Protein AF-A0A382VJR4-F1 (afdb_monomer)

Radius of gyration: 15.24 Å; Cα contacts (8 Å, |Δi|>4): 139; chains: 1; bounding box: 43×35×32 Å

Secondary structure (DSSP, 8-state):
---TT----EEEEEEE-TTS-EEEEEEEETT--EEEEEEEEE-TTS-EEEEEEEEEEEE-GGGPEEEEEEEE----

Organism: NCBI:txid408172

Nearest PDB structures (foldseek):
  4r03-assembly1_A  TM=7.735E-01  e=7.494E-03  Parabacteroides distasonis ATCC 8503
  8fjp-assembly1_A  TM=7.674E-01  e=9.909E-02  Aedes aegypti
  7ec7-assembly2_B  TM=7.201E-01  e=4.771E-01  Staphylococcus aureus subsp. aureus USA300
  8qja-assembly1_A  TM=2.989E-01  e=3.045E-01  Advenella mimigardefordensis DPN7
  8qja-assembly3_C  TM=2.539E-01  e=2.879E-01  Advenella mimigardefordensis DPN7

Solvent-accessible surface area (backbone atoms only — not comparable to full-atom values): 4540 Å² total; per-residue (Å²): 140,81,69,94,77,75,68,56,70,57,49,79,48,74,44,59,48,97,83,74,43,70,38,34,40,39,34,21,39,61,84,72,45,63,44,33,40,36,41,45,41,58,46,98,91,63,49,75,29,35,38,42,35,26,38,48,75,50,65,39,82,95,66,37,67,32,78,76,46,77,50,75,54,86,81,136

pLDDT: mean 88.72, std 14.09, range [37.03, 98.38]

Sequence (76 aa):
ITDPSKKLIHRIETQKNSNNKNIIEATFDGKSRLIQKKTIGYDSVGRLSRIHDYDMLKPGENGNPILINIITYEYD

Foldseek 3Di:
DDDPVPQPQKDWDFDADPVRHTQKIFIAGSVRDGQKMWGWDADPVGHTAKIWIWGQVDQDPPRHTHGPDMDGDDDD

Mean predicted aligned error: 6.23 Å

Structure (mmCIF, N/CA/C/O backbone):
data_AF-A0A382VJR4-F1
#
_entry.id   AF-A0A382VJR4-F1
#
loop_
_atom_site.group_PDB
_atom_site.id
_atom_site.type_symbol
_atom_site.label_atom_id
_atom_site.label_alt_id
_atom_site.label_comp_id
_atom_site.label_asym_id
_atom_site.label_entity_id
_atom_site.label_seq_id
_atom_site.pdbx_PDB_ins_code
_atom_site.Cartn_x
_atom_site.Cartn_y
_atom_site.Cartn_z
_atom_site.occupancy
_atom_site.B_iso_or_equiv
_atom_site.auth_seq_id
_atom_site.auth_comp_id
_atom_site.auth_asym_id
_atom_site.auth_atom_id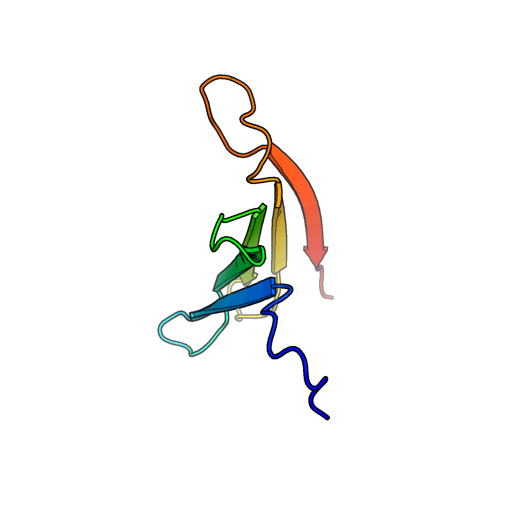
_atom_site.pdbx_PDB_model_num
ATOM 1 N N . ILE A 1 1 ? -17.807 -18.439 1.548 1.00 37.03 1 ILE A N 1
ATOM 2 C CA . ILE A 1 1 ? -18.315 -19.138 2.752 1.00 37.03 1 ILE A CA 1
ATOM 3 C C . ILE A 1 1 ? -18.546 -18.058 3.797 1.00 37.03 1 ILE A C 1
ATOM 5 O O . ILE A 1 1 ? -17.600 -17.363 4.140 1.00 37.03 1 ILE A O 1
ATOM 9 N N . THR A 1 2 ? -19.805 -17.808 4.151 1.00 37.59 2 THR A N 1
ATOM 10 C CA . THR A 1 2 ? -20.254 -16.649 4.938 1.00 37.59 2 THR A CA 1
ATOM 11 C C . THR A 1 2 ? -20.591 -17.099 6.353 1.00 37.59 2 THR A C 1
ATOM 13 O O . THR A 1 2 ? -21.395 -18.009 6.527 1.00 37.59 2 THR A O 1
ATOM 16 N N . ASP A 1 3 ? -19.994 -16.450 7.349 1.00 43.00 3 ASP A N 1
ATOM 17 C CA . ASP A 1 3 ? -20.416 -16.553 8.745 1.00 43.00 3 ASP A CA 1
ATOM 18 C C . ASP A 1 3 ? -21.773 -15.822 8.929 1.00 43.00 3 ASP A C 1
ATOM 20 O O . ASP A 1 3 ? -21.940 -14.719 8.385 1.00 43.00 3 ASP A O 1
ATOM 24 N N . PRO A 1 4 ? -22.756 -16.391 9.658 1.00 60.00 4 PRO A N 1
ATOM 25 C CA . PRO A 1 4 ? -24.093 -15.811 9.838 1.00 60.00 4 PRO A CA 1
ATOM 26 C C . PRO A 1 4 ? -24.119 -14.418 10.484 1.00 60.00 4 PRO A C 1
ATOM 28 O O . PRO A 1 4 ? -25.139 -13.735 10.405 1.00 60.00 4 PRO A O 1
ATOM 31 N N . SER A 1 5 ? -23.024 -13.960 11.100 1.00 63.81 5 SER A N 1
ATOM 32 C CA . 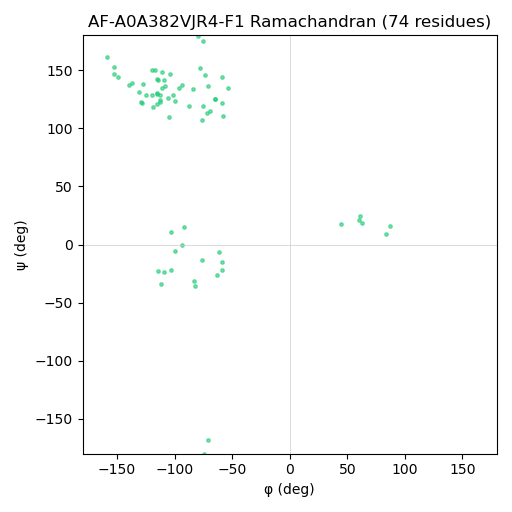SER A 1 5 ? -22.979 -12.656 11.766 1.00 63.81 5 SER A CA 1
ATOM 33 C C . SER A 1 5 ? -22.866 -11.455 10.819 1.00 63.81 5 SER A C 1
ATOM 35 O O . SER A 1 5 ? -23.058 -10.330 11.279 1.00 63.81 5 SER A O 1
ATOM 37 N N . LYS A 1 6 ? -22.542 -11.641 9.522 1.00 63.12 6 LYS A N 1
ATOM 38 C CA . LYS A 1 6 ? -22.264 -10.559 8.536 1.00 63.12 6 LYS A CA 1
ATOM 39 C C . LYS A 1 6 ? -21.360 -9.428 9.066 1.00 63.12 6 LYS A C 1
ATOM 41 O O . LYS A 1 6 ? -21.324 -8.338 8.491 1.00 63.12 6 LYS A O 1
ATOM 46 N N . LYS A 1 7 ? -20.629 -9.647 10.161 1.00 66.12 7 LYS A N 1
ATOM 47 C CA . LYS A 1 7 ? -19.832 -8.608 10.797 1.00 66.12 7 LYS A CA 1
ATOM 48 C C . LYS A 1 7 ? -18.591 -8.427 9.943 1.00 66.12 7 LYS A C 1
ATOM 50 O O . LYS A 1 7 ? -17.731 -9.299 9.908 1.00 66.12 7 LYS A O 1
ATOM 55 N N . LEU A 1 8 ? -18.526 -7.316 9.216 1.00 65.56 8 LEU A N 1
ATOM 56 C CA . LEU A 1 8 ? -17.352 -6.955 8.435 1.00 65.56 8 LEU A CA 1
ATOM 57 C C . LEU A 1 8 ? -16.156 -6.869 9.397 1.00 65.56 8 LEU A C 1
ATOM 59 O O . LEU A 1 8 ? -16.125 -6.004 10.270 1.00 65.56 8 LEU A O 1
ATOM 63 N N . ILE A 1 9 ? -15.215 -7.807 9.296 1.00 77.62 9 ILE A N 1
ATOM 64 C CA . ILE A 1 9 ? -14.052 -7.859 10.198 1.00 77.62 9 ILE A CA 1
ATOM 65 C C . ILE A 1 9 ? -12.973 -6.889 9.695 1.00 77.62 9 ILE A C 1
ATOM 67 O O . ILE A 1 9 ? -12.333 -6.199 10.487 1.00 77.62 9 ILE A O 1
ATOM 71 N N . HIS A 1 10 ? -12.847 -6.778 8.370 1.00 85.75 10 HIS A N 1
ATOM 72 C CA . HIS A 1 10 ? -12.016 -5.806 7.665 1.00 85.75 10 HIS A CA 1
ATOM 73 C C . HIS A 1 10 ? -12.491 -5.612 6.214 1.00 85.75 10 HIS A C 1
ATOM 75 O O . HIS A 1 10 ? -13.209 -6.455 5.671 1.00 85.75 10 HIS A O 1
ATOM 81 N N . ARG A 1 11 ? -12.084 -4.505 5.585 1.00 93.88 11 ARG A N 1
ATOM 82 C CA . ARG A 1 11 ? -12.252 -4.228 4.148 1.00 93.88 11 ARG A CA 1
ATOM 83 C C . ARG A 1 11 ? -10.907 -3.845 3.553 1.00 93.88 11 ARG A C 1
ATOM 85 O O . ARG A 1 11 ? -10.181 -3.072 4.167 1.00 93.88 11 ARG A O 1
ATOM 92 N N . ILE A 1 12 ? -10.606 -4.344 2.361 1.00 95.50 12 ILE A N 1
ATOM 93 C CA . ILE A 1 12 ? -9.432 -3.927 1.591 1.00 95.50 12 ILE A CA 1
ATOM 94 C C . ILE A 1 12 ? -9.923 -3.194 0.348 1.00 95.50 12 ILE A C 1
ATOM 96 O O . ILE A 1 12 ? -10.780 -3.700 -0.376 1.00 95.50 12 ILE A O 1
ATOM 100 N N . GLU A 1 13 ? -9.392 -1.999 0.123 1.00 97.38 13 GLU A N 1
ATOM 101 C CA . GLU A 1 13 ? -9.608 -1.218 -1.091 1.00 97.38 13 GLU A CA 1
ATOM 102 C C . GLU A 1 13 ? -8.296 -1.055 -1.848 1.00 97.38 13 GLU A C 1
ATOM 104 O O . GLU A 1 13 ? -7.237 -0.863 -1.249 1.00 97.38 13 GLU A O 1
ATOM 109 N N . THR A 1 14 ? -8.370 -1.098 -3.175 1.00 97.94 14 THR A N 1
ATOM 110 C CA . THR A 1 14 ? -7.195 -1.030 -4.041 1.00 97.94 14 THR A CA 1
ATOM 111 C C . THR A 1 14 ? -7.349 0.102 -5.041 1.00 97.94 14 THR A C 1
ATOM 113 O O . THR A 1 14 ? -8.337 0.162 -5.773 1.00 97.94 14 THR A O 1
ATOM 116 N N . GLN A 1 15 ? -6.342 0.970 -5.121 1.00 98.19 15 GLN A N 1
ATOM 117 C CA . GLN A 1 15 ? -6.221 1.937 -6.206 1.00 98.19 15 GLN A CA 1
ATOM 118 C C . GLN A 1 15 ? -5.288 1.379 -7.273 1.00 98.19 15 GLN A C 1
ATOM 120 O O . GLN A 1 15 ? -4.195 0.894 -6.967 1.00 98.19 15 GLN A O 1
ATOM 125 N N . LYS A 1 16 ? -5.703 1.498 -8.533 1.00 98.00 16 LYS A N 1
ATOM 126 C CA . LYS A 1 16 ? -4.902 1.111 -9.691 1.00 98.00 16 LYS A CA 1
ATOM 127 C C . LYS A 1 16 ? -4.471 2.331 -10.495 1.00 98.00 16 LYS A C 1
ATOM 129 O O . LYS A 1 16 ? -5.190 3.325 -10.543 1.00 98.00 16 LYS A O 1
ATOM 134 N N . ASN A 1 17 ? -3.304 2.250 -11.126 1.00 94.75 17 ASN A N 1
ATOM 135 C CA . ASN A 1 17 ? -2.869 3.239 -12.111 1.00 94.75 17 ASN A CA 1
ATOM 136 C C . ASN A 1 17 ? -3.532 3.004 -13.484 1.00 94.75 17 ASN A C 1
ATOM 138 O O . ASN A 1 17 ? -4.282 2.044 -13.674 1.00 94.75 17 ASN A O 1
ATOM 142 N N . SER A 1 18 ? -3.215 3.857 -14.463 1.00 95.25 18 SER A N 1
ATOM 143 C CA . SER A 1 18 ? -3.708 3.759 -15.849 1.00 95.25 18 SER A CA 1
ATOM 144 C C . SER A 1 18 ? -3.357 2.442 -16.551 1.00 95.25 18 SER A C 1
ATOM 146 O O . SER A 1 18 ? -4.052 2.039 -17.476 1.00 95.25 18 SER A O 1
ATOM 148 N N . ASN A 1 19 ? -2.324 1.738 -16.082 1.00 94.69 19 ASN A N 1
ATOM 149 C CA . ASN A 1 19 ? -1.900 0.435 -16.592 1.00 94.69 19 ASN A CA 1
ATOM 150 C C . ASN A 1 19 ? -2.563 -0.737 -15.842 1.00 94.69 19 ASN A C 1
ATOM 152 O O . ASN A 1 19 ? -2.083 -1.866 -15.925 1.00 94.69 19 ASN A O 1
ATOM 156 N N . ASN A 1 20 ? -3.631 -0.477 -15.075 1.00 96.12 20 ASN A N 1
ATOM 157 C CA . ASN A 1 20 ? -4.366 -1.461 -14.271 1.00 96.12 20 ASN A CA 1
ATOM 158 C C . ASN A 1 20 ? -3.502 -2.166 -13.198 1.00 96.12 20 ASN A C 1
ATOM 160 O O . ASN A 1 20 ? -3.863 -3.243 -12.717 1.00 96.12 20 ASN A O 1
ATOM 164 N N . LYS A 1 21 ? -2.375 -1.560 -12.797 1.00 97.00 21 LYS A N 1
ATOM 165 C CA . LYS A 1 21 ? -1.495 -2.066 -11.734 1.00 97.00 21 LYS A CA 1
ATOM 166 C C . LYS A 1 21 ? -1.857 -1.442 -10.394 1.00 97.00 21 LYS A C 1
ATOM 168 O O . LYS A 1 21 ? -2.081 -0.234 -10.326 1.00 97.00 21 LYS A O 1
ATOM 173 N N . ASN A 1 22 ? -1.889 -2.252 -9.339 1.00 97.69 22 ASN A N 1
ATOM 174 C CA . ASN A 1 22 ? -2.175 -1.794 -7.980 1.00 97.69 22 ASN A CA 1
ATOM 175 C C . ASN A 1 22 ? -1.063 -0.853 -7.506 1.00 97.69 22 ASN A C 1
ATOM 177 O O . ASN A 1 22 ? 0.099 -1.230 -7.509 1.00 97.69 22 ASN A O 1
ATOM 181 N N . ILE A 1 23 ? -1.407 0.358 -7.080 1.00 98.06 23 ILE A N 1
ATOM 182 C CA . ILE A 1 23 ? -0.441 1.338 -6.555 1.00 98.06 23 ILE A CA 1
ATOM 183 C C . ILE A 1 23 ? -0.658 1.637 -5.073 1.00 98.06 23 ILE A C 1
ATOM 185 O O . ILE A 1 23 ? 0.273 2.061 -4.388 1.00 98.06 23 ILE A O 1
ATOM 189 N N . ILE A 1 24 ? -1.871 1.396 -4.570 1.00 98.06 24 ILE A N 1
ATOM 190 C CA . ILE A 1 24 ? -2.224 1.535 -3.157 1.00 98.06 24 ILE A CA 1
ATOM 191 C C . ILE A 1 24 ? -3.143 0.385 -2.760 1.00 98.06 24 ILE A C 1
ATOM 193 O O . ILE A 1 24 ? -4.096 0.084 -3.480 1.00 98.06 24 ILE A O 1
ATOM 197 N N . GLU A 1 25 ? -2.897 -0.186 -1.585 1.00 98.12 25 GLU A N 1
ATOM 198 C CA . GLU A 1 25 ? -3.858 -1.023 -0.863 1.00 98.12 25 GLU A CA 1
ATOM 199 C C . GLU A 1 25 ? -4.146 -0.388 0.498 1.00 98.12 25 GLU A C 1
ATOM 201 O O . GLU A 1 25 ? -3.227 -0.021 1.233 1.00 98.12 25 GLU A O 1
ATOM 206 N N . ALA A 1 26 ? -5.423 -0.218 0.820 1.00 97.62 26 ALA A N 1
ATOM 207 C CA . ALA A 1 26 ? -5.899 0.393 2.051 1.00 97.62 26 ALA A CA 1
ATOM 208 C C . ALA A 1 26 ? -6.732 -0.624 2.833 1.00 97.62 26 ALA A C 1
ATOM 210 O O . ALA A 1 26 ? -7.772 -1.080 2.354 1.00 97.62 26 ALA A O 1
ATOM 211 N N . THR A 1 27 ? -6.279 -0.967 4.038 1.00 96.56 27 THR A N 1
ATOM 212 C CA . THR A 1 27 ? -6.983 -1.891 4.930 1.00 96.56 27 THR A CA 1
ATOM 213 C C . THR A 1 27 ? -7.748 -1.097 5.973 1.00 96.56 27 THR A C 1
ATOM 215 O O . THR A 1 27 ? -7.167 -0.321 6.736 1.00 96.56 27 THR A O 1
ATOM 218 N N . PHE A 1 28 ? -9.052 -1.331 6.034 1.00 94.69 28 PHE A N 1
ATOM 219 C CA . PHE A 1 28 ? -9.958 -0.748 7.009 1.00 94.69 28 PHE A CA 1
ATOM 220 C C . PHE A 1 28 ? -10.423 -1.805 8.004 1.00 94.69 28 PHE A C 1
ATOM 222 O O . PHE A 1 28 ? -10.693 -2.945 7.622 1.00 94.69 28 PHE A O 1
ATOM 229 N N . ASP A 1 29 ? -10.557 -1.428 9.272 1.00 92.19 29 ASP A N 1
ATOM 230 C CA . ASP A 1 29 ? -11.177 -2.294 10.274 1.00 92.19 29 ASP A CA 1
ATOM 231 C C . ASP A 1 29 ? -12.711 -2.343 10.131 1.00 92.19 29 ASP A C 1
ATOM 233 O O . ASP A 1 29 ? -13.319 -1.616 9.342 1.00 92.19 29 ASP A O 1
ATOM 237 N N . GLY A 1 30 ? -13.371 -3.178 10.937 1.00 88.25 30 GLY A N 1
ATOM 238 C CA . GLY A 1 30 ? -14.836 -3.277 10.966 1.00 88.25 30 GLY A CA 1
ATOM 239 C C . GLY A 1 30 ? -15.587 -1.994 11.363 1.00 88.25 30 GLY A C 1
ATOM 240 O O . GLY A 1 30 ? -16.813 -1.967 11.293 1.00 88.25 30 GLY A O 1
ATOM 241 N N . LYS A 1 31 ? -14.886 -0.926 11.773 1.00 90.88 31 LYS A N 1
ATOM 242 C CA . LYS A 1 31 ? -15.443 0.412 12.035 1.00 90.88 31 LYS A CA 1
ATOM 243 C C . LYS A 1 31 ? -15.142 1.402 10.900 1.00 90.88 31 LYS A C 1
ATOM 245 O O . LYS A 1 31 ? -15.386 2.593 11.063 1.00 90.88 31 LYS A O 1
ATOM 250 N N . SER A 1 32 ? -14.637 0.929 9.758 1.00 89.88 32 SER A N 1
ATOM 251 C CA . SER A 1 32 ? -14.204 1.745 8.613 1.00 89.88 32 SER A CA 1
ATOM 252 C C . SER A 1 32 ? -13.060 2.719 8.920 1.00 89.88 32 SER A C 1
ATOM 254 O O . SER A 1 32 ? -12.894 3.717 8.221 1.00 89.88 32 SER A O 1
ATOM 256 N N . ARG A 1 33 ? -12.242 2.444 9.943 1.00 92.31 33 ARG A N 1
ATOM 257 C CA . ARG A 1 33 ? -11.018 3.217 10.197 1.00 92.31 33 ARG A CA 1
ATOM 258 C C . ARG A 1 33 ? -9.894 2.659 9.337 1.00 92.31 33 ARG A C 1
ATOM 260 O O . ARG A 1 33 ? -9.719 1.444 9.305 1.00 92.31 33 ARG A O 1
ATOM 267 N N . LEU A 1 34 ? -9.134 3.524 8.669 1.00 93.81 34 LEU A N 1
ATOM 268 C CA . LEU A 1 34 ? -7.936 3.120 7.933 1.00 93.81 34 LEU A CA 1
ATOM 269 C C . LEU A 1 34 ? -6.860 2.697 8.940 1.00 93.81 34 LEU A C 1
ATOM 271 O O . LEU A 1 34 ? -6.411 3.521 9.731 1.00 93.81 34 LEU A O 1
ATOM 275 N N . ILE A 1 35 ? -6.475 1.421 8.925 1.00 94.31 35 ILE A N 1
ATOM 276 C CA . ILE A 1 35 ? -5.530 0.854 9.902 1.00 94.31 35 ILE A CA 1
ATOM 277 C C . ILE A 1 35 ? -4.168 0.524 9.297 1.00 94.31 35 ILE A C 1
ATOM 279 O O . ILE A 1 35 ? -3.169 0.502 10.009 1.00 94.31 35 ILE A O 1
ATOM 283 N N . GLN A 1 36 ? -4.113 0.316 7.983 1.00 95.94 36 GLN A N 1
ATOM 284 C CA . GLN A 1 36 ? -2.877 0.054 7.258 1.00 95.94 36 GLN A CA 1
ATOM 285 C C . GLN A 1 36 ? -2.987 0.592 5.837 1.00 95.94 36 GLN A C 1
ATOM 287 O O . GLN A 1 36 ? -4.048 0.511 5.212 1.00 95.94 36 GLN A O 1
ATOM 292 N N . LYS A 1 37 ? -1.880 1.114 5.317 1.00 96.81 37 LYS A N 1
ATOM 293 C CA . LYS A 1 37 ? -1.760 1.517 3.917 1.00 96.81 37 LYS A CA 1
ATOM 294 C C . LYS A 1 37 ? -0.489 0.922 3.340 1.00 96.81 37 LYS A C 1
ATOM 296 O O . LYS A 1 37 ? 0.576 1.098 3.916 1.00 96.81 37 LYS A O 1
ATOM 301 N N . LYS A 1 38 ? -0.586 0.293 2.173 1.00 97.94 38 LYS A N 1
ATOM 302 C CA . LYS A 1 38 ? 0.572 -0.103 1.372 1.00 97.94 38 LYS A CA 1
ATOM 303 C C . LYS A 1 38 ? 0.671 0.786 0.147 1.00 97.94 38 LYS A C 1
ATOM 305 O O . LYS A 1 38 ? -0.344 1.052 -0.496 1.00 97.94 38 LYS A O 1
ATOM 310 N N . THR A 1 39 ? 1.874 1.242 -0.184 1.00 97.88 39 THR A N 1
ATOM 311 C CA . THR A 1 39 ? 2.160 1.838 -1.495 1.00 97.88 39 THR A CA 1
ATOM 312 C C . THR A 1 39 ? 3.067 0.908 -2.279 1.00 97.88 39 THR A C 1
ATOM 314 O O . THR A 1 39 ? 4.025 0.355 -1.740 1.00 97.88 39 THR A O 1
ATOM 317 N N . ILE A 1 40 ? 2.729 0.707 -3.548 1.00 98.38 40 ILE A N 1
ATOM 318 C CA . ILE A 1 40 ? 3.384 -0.262 -4.422 1.00 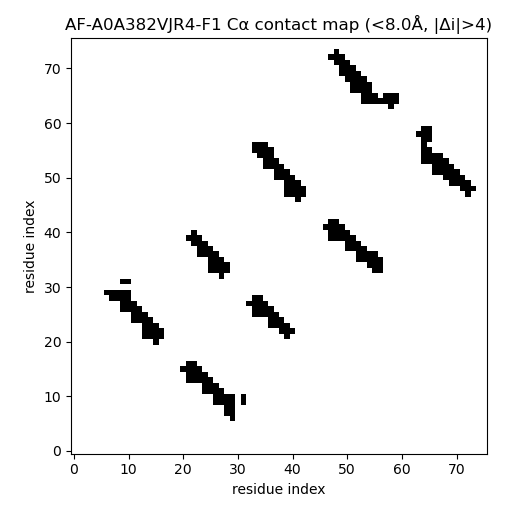98.38 40 ILE A CA 1
ATOM 319 C C . ILE A 1 40 ? 4.082 0.514 -5.535 1.00 98.38 40 ILE A C 1
ATOM 321 O O . ILE A 1 40 ? 3.459 1.292 -6.260 1.00 98.38 40 ILE A O 1
ATOM 325 N N . GLY A 1 41 ? 5.395 0.336 -5.632 1.00 97.56 41 GLY A N 1
ATOM 326 C CA . GLY A 1 41 ? 6.223 0.913 -6.680 1.00 97.56 41 GLY A CA 1
ATOM 327 C C . GLY A 1 41 ? 6.601 -0.131 -7.718 1.00 97.56 41 GLY A C 1
ATOM 328 O O . GLY A 1 41 ? 6.796 -1.303 -7.398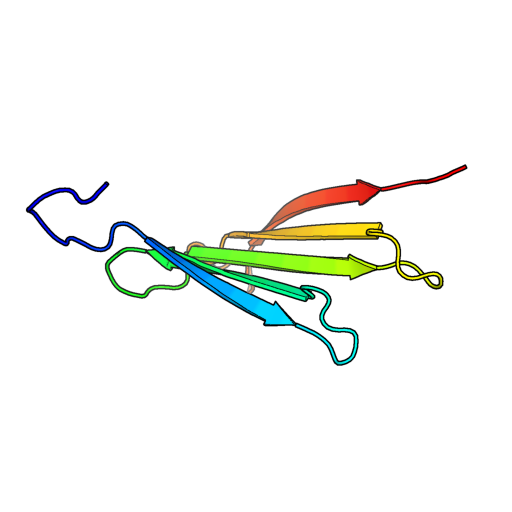 1.00 97.56 41 GLY A O 1
ATOM 329 N N . TYR A 1 42 ? 6.724 0.328 -8.958 1.00 97.38 42 TYR A N 1
ATOM 330 C CA . TYR A 1 42 ? 7.190 -0.474 -10.080 1.00 97.38 42 TYR A CA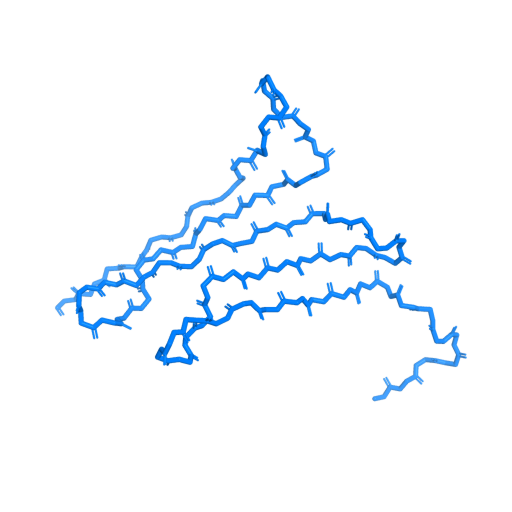 1
ATOM 331 C C . TYR A 1 42 ? 8.463 0.144 -10.661 1.00 97.38 42 TYR A C 1
ATOM 333 O O . TYR A 1 42 ? 8.659 1.357 -10.554 1.00 97.38 42 TYR A O 1
ATOM 341 N N . ASP A 1 43 ? 9.340 -0.677 -11.233 1.00 95.12 43 ASP A N 1
ATOM 342 C CA . ASP A 1 43 ? 10.516 -0.207 -11.970 1.00 95.12 43 ASP A CA 1
ATOM 343 C C . ASP A 1 43 ? 10.132 0.354 -13.356 1.00 95.12 43 ASP A C 1
ATOM 345 O O . ASP A 1 43 ? 8.957 0.388 -13.739 1.00 95.12 43 ASP A O 1
ATOM 349 N N . SER A 1 44 ? 11.129 0.812 -14.117 1.00 93.88 44 SER A N 1
ATOM 350 C CA . SER A 1 44 ? 10.933 1.427 -15.438 1.00 93.88 44 SER A CA 1
ATOM 351 C C . SER A 1 44 ? 10.330 0.482 -16.481 1.00 93.88 44 SER A C 1
ATOM 353 O O . SER A 1 44 ? 9.661 0.947 -17.401 1.00 93.88 44 SER A O 1
ATOM 355 N N . VAL A 1 45 ? 10.522 -0.832 -16.332 1.00 94.69 45 VAL A N 1
ATOM 356 C CA . VAL A 1 45 ? 9.927 -1.861 -17.203 1.00 94.69 45 VAL A CA 1
ATOM 357 C C . VAL A 1 45 ? 8.606 -2.400 -16.642 1.00 94.69 45 VAL A C 1
ATOM 359 O O . VAL A 1 45 ? 7.926 -3.215 -17.264 1.00 94.69 45 VAL A O 1
ATOM 362 N N . GLY A 1 46 ? 8.185 -1.901 -15.479 1.00 94.75 46 GLY A N 1
ATOM 363 C CA . GLY A 1 46 ? 6.905 -2.186 -14.861 1.00 94.75 46 GLY A CA 1
ATOM 364 C C . GLY A 1 46 ? 6.873 -3.429 -13.968 1.00 94.75 46 GLY A C 1
ATOM 365 O O . GLY A 1 46 ? 5.773 -3.895 -13.655 1.00 94.75 46 GLY A O 1
ATOM 366 N N . ARG A 1 47 ? 8.014 -3.974 -13.552 1.00 96.12 47 ARG A N 1
ATOM 367 C CA . ARG A 1 47 ? 8.088 -5.036 -12.536 1.00 96.12 47 ARG A CA 1
ATOM 368 C C . ARG A 1 47 ? 7.904 -4.440 -11.146 1.00 96.12 47 ARG A C 1
ATOM 370 O O . ARG A 1 47 ? 8.180 -3.262 -10.940 1.00 96.12 47 ARG A O 1
ATOM 377 N N . LEU A 1 48 ? 7.386 -5.226 -10.204 1.00 96.75 48 LEU A N 1
ATOM 378 C CA . LEU A 1 48 ? 7.255 -4.802 -8.808 1.00 96.75 48 LEU A CA 1
ATOM 379 C C . LEU A 1 48 ? 8.647 -4.458 -8.272 1.00 96.75 48 LEU A C 1
ATOM 381 O O . LEU A 1 48 ? 9.517 -5.309 -8.306 1.00 96.75 48 LEU A O 1
ATOM 385 N N . SER A 1 49 ? 8.866 -3.236 -7.796 1.00 97.38 49 SER A N 1
ATOM 386 C CA . SER A 1 49 ? 10.182 -2.807 -7.302 1.00 97.38 49 SER A CA 1
ATOM 387 C C . SER A 1 49 ? 10.196 -2.565 -5.804 1.00 97.38 49 SER A C 1
ATOM 389 O O . SER A 1 49 ? 11.201 -2.827 -5.149 1.00 97.38 49 SER A O 1
ATOM 391 N N . ARG A 1 50 ? 9.083 -2.087 -5.238 1.00 97.81 50 ARG A N 1
ATOM 392 C CA . ARG A 1 50 ? 8.988 -1.816 -3.803 1.00 97.81 50 ARG A CA 1
ATOM 393 C C . ARG A 1 50 ? 7.575 -1.920 -3.258 1.00 97.81 50 ARG A C 1
ATOM 395 O O . ARG A 1 50 ? 6.607 -1.611 -3.954 1.00 97.81 50 ARG A O 1
ATOM 402 N N . ILE A 1 51 ? 7.481 -2.236 -1.975 1.00 98.19 51 ILE A N 1
ATOM 403 C CA . ILE A 1 51 ? 6.280 -2.074 -1.160 1.00 98.19 51 ILE A CA 1
ATOM 404 C C . ILE A 1 51 ? 6.675 -1.323 0.108 1.00 98.19 51 ILE A C 1
ATOM 406 O O . ILE A 1 51 ? 7.537 -1.782 0.856 1.00 98.19 51 ILE A O 1
ATOM 410 N N . HIS A 1 52 ? 6.031 -0.187 0.362 1.00 98.00 52 HIS A N 1
ATOM 411 C CA . HIS A 1 52 ? 6.089 0.491 1.656 1.00 98.00 52 HIS A CA 1
ATOM 412 C C . HIS A 1 52 ? 4.813 0.197 2.432 1.00 98.00 52 HIS A C 1
ATOM 414 O O . HIS A 1 52 ? 3.719 0.400 1.906 1.00 98.00 52 HIS A O 1
ATOM 420 N N . ASP A 1 53 ? 4.954 -0.256 3.671 1.00 97.50 53 ASP A N 1
ATOM 421 C CA . ASP A 1 53 ? 3.845 -0.605 4.549 1.00 97.50 53 ASP A CA 1
ATOM 422 C C . ASP A 1 53 ? 3.762 0.370 5.718 1.00 97.50 53 ASP A C 1
ATOM 424 O O . ASP A 1 53 ? 4.727 0.520 6.467 1.00 97.50 53 ASP A O 1
ATOM 428 N N . TYR A 1 54 ? 2.617 1.022 5.877 1.00 95.94 54 TYR A N 1
ATOM 429 C CA . TYR A 1 54 ? 2.408 2.054 6.882 1.00 95.94 54 TYR A CA 1
ATOM 430 C C . TYR A 1 54 ? 1.361 1.614 7.907 1.00 95.94 54 TYR A C 1
ATOM 432 O O . TYR A 1 54 ? 0.248 1.230 7.534 1.00 95.94 54 TYR A O 1
ATOM 440 N N . ASP A 1 55 ? 1.700 1.736 9.191 1.00 94.25 55 ASP A N 1
ATOM 441 C CA . ASP A 1 55 ? 0.737 1.720 10.293 1.00 94.25 55 ASP A CA 1
ATOM 442 C C . ASP A 1 55 ? 0.011 3.071 10.310 1.00 94.25 55 ASP A C 1
ATOM 444 O O . ASP A 1 55 ? 0.626 4.135 10.436 1.00 94.25 55 ASP A O 1
ATOM 448 N N . MET A 1 56 ? -1.310 3.017 10.134 1.00 93.31 56 MET A N 1
ATOM 449 C CA . MET A 1 56 ? -2.170 4.199 10.064 1.00 93.31 56 MET A CA 1
ATOM 450 C C . MET A 1 56 ? -2.884 4.482 11.396 1.00 93.31 56 MET A C 1
ATOM 452 O O . MET A 1 56 ? -3.562 5.500 11.513 1.00 93.31 56 MET A O 1
ATOM 456 N N . LEU A 1 57 ? -2.754 3.601 12.398 1.00 89.69 57 LEU A N 1
ATOM 457 C CA . LEU A 1 57 ? -3.364 3.764 13.723 1.00 89.69 57 LEU A CA 1
ATOM 458 C C . LEU A 1 57 ? -2.529 4.639 14.652 1.00 89.69 57 LEU A C 1
ATOM 460 O O . LEU A 1 57 ? -3.078 5.305 15.531 1.00 89.69 57 LEU A O 1
ATOM 464 N N . LYS A 1 58 ? -1.208 4.603 14.491 1.00 80.38 58 LYS A N 1
ATOM 465 C CA . LYS A 1 58 ? -0.274 5.358 15.320 1.00 80.38 58 LYS A CA 1
ATOM 466 C C . LYS A 1 58 ? 0.252 6.544 14.516 1.00 80.38 58 LYS A C 1
ATOM 468 O O . LYS A 1 58 ? 1.018 6.325 13.580 1.00 80.38 58 LYS A O 1
ATOM 473 N N . PRO A 1 59 ? -0.126 7.790 14.844 1.00 69.19 59 PRO A N 1
ATOM 474 C CA . PRO A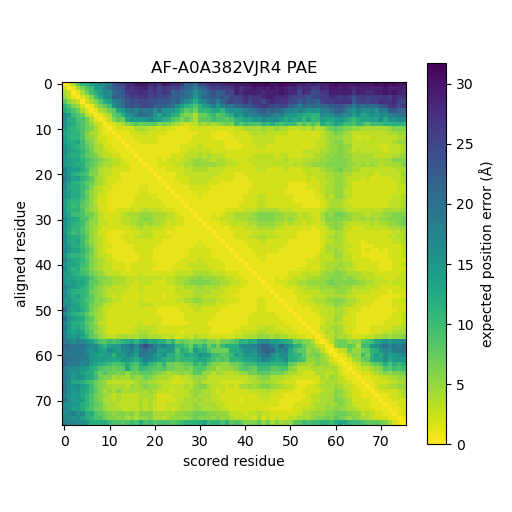 1 59 ? 0.564 8.937 14.281 1.00 69.19 59 PRO A CA 1
ATOM 475 C C . PRO A 1 59 ? 2.011 8.935 14.791 1.00 69.19 59 PRO A C 1
ATOM 477 O O . PRO A 1 59 ? 2.250 8.890 15.998 1.00 69.19 59 PRO A O 1
ATOM 480 N N . GLY A 1 60 ? 2.973 8.961 13.873 1.00 65.44 60 GLY A N 1
ATOM 481 C CA . GLY A 1 60 ? 4.360 9.308 14.158 1.00 65.44 60 GLY A CA 1
ATOM 482 C C . GLY A 1 60 ? 4.503 10.803 14.455 1.00 65.44 60 GLY A C 1
ATOM 483 O O . GLY A 1 60 ? 3.512 11.524 14.618 1.00 65.44 60 GLY A O 1
ATOM 484 N N . GLU A 1 61 ? 5.740 11.297 14.502 1.00 71.12 61 GLU A N 1
ATOM 485 C CA . GLU A 1 61 ? 5.989 12.728 14.706 1.00 71.12 61 GLU A CA 1
ATOM 486 C C . GLU A 1 61 ? 5.225 13.579 13.677 1.00 71.12 61 GLU A C 1
ATOM 488 O O . GLU A 1 61 ? 5.188 13.279 12.477 1.00 71.12 61 GLU A O 1
ATOM 493 N N . ASN A 1 62 ? 4.583 14.642 14.168 1.00 80.25 62 ASN A N 1
ATOM 494 C CA . ASN A 1 62 ? 3.756 15.571 13.390 1.00 80.25 62 ASN A CA 1
ATOM 495 C C . ASN A 1 62 ? 2.502 14.959 12.733 1.00 80.25 62 ASN A C 1
ATOM 497 O O . ASN A 1 62 ? 1.943 15.555 11.815 1.00 80.25 62 ASN A O 1
ATOM 501 N N . GLY A 1 63 ? 2.033 13.791 13.190 1.00 78.25 63 GLY A N 1
ATOM 502 C CA . GLY A 1 63 ? 0.814 13.167 12.658 1.00 78.25 63 GLY A CA 1
ATOM 503 C C . GLY A 1 63 ? 1.031 12.337 11.392 1.00 78.25 63 GLY A C 1
ATOM 504 O O . GLY A 1 63 ? 0.061 11.900 10.773 1.00 78.25 63 GLY A O 1
ATOM 505 N N . ASN A 1 64 ? 2.287 12.109 11.000 1.00 83.88 64 ASN A N 1
ATOM 506 C CA . ASN A 1 64 ? 2.611 11.319 9.816 1.00 83.88 64 ASN A CA 1
ATOM 507 C C . ASN A 1 64 ? 2.386 9.818 10.060 1.00 83.88 64 ASN A C 1
ATOM 509 O O . ASN A 1 64 ? 2.650 9.338 11.161 1.00 83.88 64 ASN A O 1
ATOM 513 N N . PRO A 1 65 ? 1.958 9.044 9.050 1.00 86.50 65 PRO A N 1
ATOM 514 C CA . PRO A 1 65 ? 1.911 7.587 9.152 1.00 86.50 65 PRO A CA 1
ATOM 515 C C . PRO A 1 65 ? 3.285 6.981 9.452 1.00 86.50 65 PRO A C 1
ATOM 517 O O . PRO A 1 65 ? 4.298 7.439 8.918 1.00 86.50 65 PRO A O 1
ATOM 520 N N . ILE A 1 66 ? 3.322 5.917 10.253 1.00 91.31 66 ILE A N 1
ATOM 521 C CA . ILE A 1 66 ? 4.574 5.235 10.602 1.00 91.31 66 ILE A CA 1
ATOM 522 C C . ILE A 1 66 ? 4.874 4.178 9.543 1.00 91.31 66 ILE A C 1
ATOM 524 O O . ILE A 1 66 ? 4.102 3.240 9.365 1.00 91.31 66 ILE A O 1
ATOM 528 N N . LEU A 1 67 ? 6.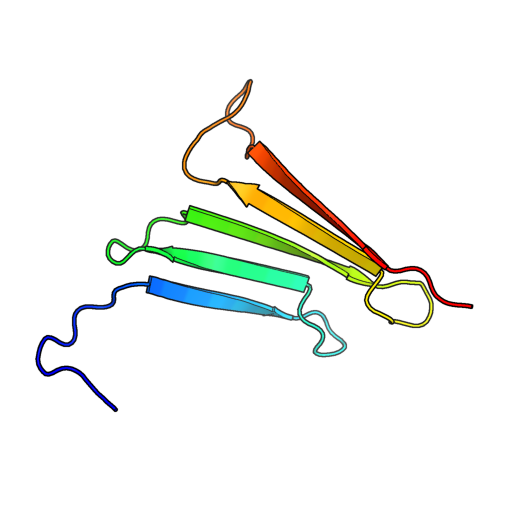007 4.307 8.851 1.00 92.81 67 LEU A N 1
ATOM 529 C CA . LEU A 1 67 ? 6.517 3.266 7.959 1.00 92.81 67 LEU A CA 1
ATOM 530 C C . LEU A 1 67 ? 7.030 2.093 8.802 1.00 92.81 67 LEU A C 1
ATOM 532 O O . LEU A 1 67 ? 8.004 2.240 9.536 1.00 92.81 67 LEU A O 1
ATOM 536 N N . ILE A 1 68 ? 6.365 0.944 8.709 1.00 93.69 68 ILE A N 1
ATOM 537 C CA . ILE A 1 68 ? 6.668 -0.249 9.514 1.00 93.69 68 ILE A CA 1
ATOM 538 C C . ILE A 1 68 ? 7.432 -1.318 8.738 1.00 93.69 68 ILE A C 1
ATOM 540 O O . ILE A 1 68 ? 8.082 -2.159 9.353 1.00 93.69 68 ILE A O 1
ATOM 544 N N . ASN A 1 69 ? 7.363 -1.308 7.403 1.00 95.00 69 ASN A N 1
ATOM 545 C CA . ASN A 1 69 ? 8.110 -2.248 6.575 1.00 95.00 69 ASN A CA 1
ATOM 546 C C . ASN A 1 69 ? 8.424 -1.673 5.186 1.00 95.00 69 ASN A C 1
ATOM 548 O O . ASN A 1 69 ? 7.618 -0.939 4.607 1.00 95.00 69 ASN A O 1
ATOM 552 N N . ILE A 1 70 ? 9.578 -2.061 4.645 1.00 96.50 70 ILE A N 1
ATOM 553 C CA . ILE A 1 70 ? 9.995 -1.812 3.265 1.00 96.50 70 ILE A CA 1
ATOM 554 C C . ILE A 1 70 ? 10.414 -3.154 2.672 1.00 96.50 70 ILE A C 1
ATOM 556 O O . ILE A 1 70 ? 11.325 -3.799 3.183 1.00 96.50 70 ILE A O 1
ATOM 560 N N . ILE A 1 71 ? 9.769 -3.557 1.581 1.00 96.62 71 ILE A N 1
ATOM 561 C CA . ILE A 1 71 ? 10.192 -4.708 0.778 1.00 96.62 71 ILE A CA 1
ATOM 562 C C . ILE A 1 71 ? 10.658 -4.172 -0.566 1.00 96.62 71 ILE A C 1
ATOM 564 O O . ILE A 1 71 ? 9.883 -3.498 -1.243 1.00 96.62 71 ILE A O 1
ATOM 568 N N . THR A 1 72 ? 11.889 -4.487 -0.953 1.00 96.19 72 THR A N 1
ATOM 569 C CA . THR A 1 72 ? 12.463 -4.129 -2.256 1.00 96.19 72 THR A CA 1
ATOM 570 C C . THR 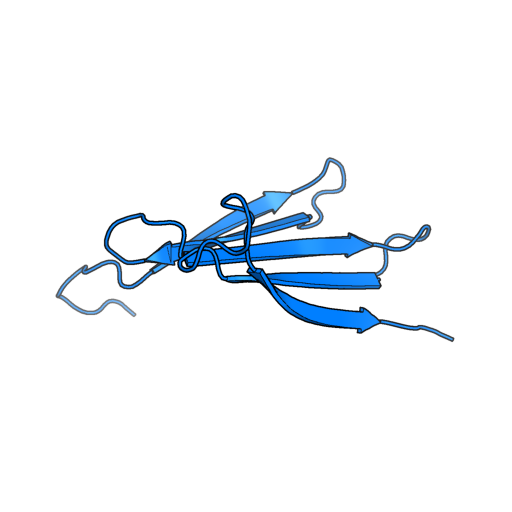A 1 72 ? 12.726 -5.401 -3.050 1.00 96.19 72 THR A C 1
ATOM 572 O O . THR A 1 72 ? 13.131 -6.412 -2.480 1.00 96.19 72 THR A O 1
ATOM 575 N N . TYR A 1 73 ? 12.472 -5.348 -4.353 1.00 95.56 73 TYR A N 1
ATOM 576 C CA . TYR A 1 73 ? 12.693 -6.453 -5.277 1.00 95.56 73 TYR A CA 1
ATOM 577 C C . TYR A 1 73 ? 13.774 -6.063 -6.279 1.00 95.56 73 TYR A C 1
ATOM 579 O O . TYR A 1 73 ? 13.700 -4.99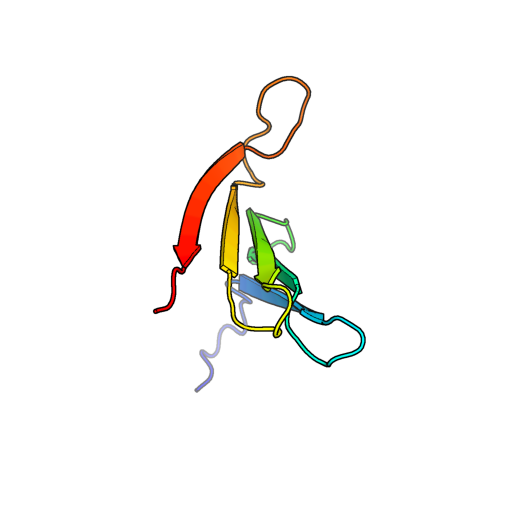9 -6.897 1.00 95.56 73 TYR A O 1
ATOM 587 N N . GLU A 1 74 ? 14.752 -6.945 -6.438 1.00 93.44 74 GLU A N 1
ATOM 588 C CA . GLU A 1 74 ? 15.842 -6.822 -7.400 1.00 93.44 74 GLU A CA 1
ATOM 589 C C . GLU A 1 74 ? 15.752 -7.971 -8.406 1.00 93.44 74 GLU A C 1
ATOM 591 O O . GLU A 1 74 ? 15.233 -9.048 -8.101 1.00 93.44 74 GLU A O 1
ATOM 596 N N . TYR A 1 75 ? 16.206 -7.707 -9.626 1.00 93.19 75 TYR A N 1
ATOM 597 C CA . TYR A 1 75 ? 16.131 -8.634 -10.745 1.00 93.19 75 TYR A CA 1
ATOM 598 C C . TYR A 1 75 ? 17.454 -8.597 -11.501 1.00 93.19 75 TYR A C 1
ATOM 600 O O . TYR A 1 75 ? 17.980 -7.503 -11.721 1.00 93.19 75 TYR A O 1
ATOM 608 N N . ASP A 1 76 ? 17.920 -9.771 -11.920 1.00 87.50 76 ASP A N 1
ATOM 609 C CA . ASP A 1 76 ? 19.074 -9.936 -12.811 1.00 87.50 76 ASP A CA 1
ATOM 610 C C . ASP A 1 76 ? 18.778 -9.471 -14.251 1.00 87.50 76 ASP A C 1
ATOM 612 O O . ASP A 1 76 ? 17.591 -9.511 -14.678 1.00 87.50 76 ASP A O 1
#